Protein AF-F8JGV6-F1 (afdb_monomer)

Radius of gyration: 13.92 Å; Cα contacts (8 Å, |Δi|>4): 85; chains: 1; bounding box: 34×33×35 Å

Secondary structure (DSSP, 8-state):
--HHHHHHHHHTS-HHHHHHHHHHHHHHHHHHHHHHHTTS-HHHHHHHHHHHHHHHHHHHHHHHHHHTT---PPPHHHHHHHHHHHH-HHHHHHSHHHHHHHHHGGGTT--

Sequence (111 aa):
MNSLELKDWFLQQTDQSRVAYVLRLIHAMTVDFRGAESTQQSEAIIGVAKKANELTRHLTSYAAAVLESGPHLPDETFIEGLSALIEDPGTQSIVPYMAAEALRLPRSKLS

pLDDT: mean 78.31, std 9.74, range [35.38, 89.38]

Nearest PDB structures (foldseek):
  6wkt-assembly1_A  TM=5.490E-01  e=1.819E-01  Bacillus subtilis subsp. subtilis str. 168
  5fig-assembly1_D  TM=5.944E-01  e=1.512E+00  Bacillus subtilis
  3bji-assembly2_B  TM=4.324E-01  e=3.746E+00  Homo sapiens

Foldseek 3Di:
DALVVLLVLLVPDDLVLNLVLLVQLLVLQVVLLVVLVVPHDDVLSVVLVVLSVVLNVLSVVQNVCSVVVHPDRRDSCNSVSLRCCLPDPSNCVRRVRSNVSSVCSNVVPPD

Structure (mmCIF, N/CA/C/O backbone):
data_AF-F8JGV6-F1
#
_entry.id   AF-F8JGV6-F1
#
loop_
_atom_site.group_PDB
_atom_site.id
_atom_site.type_symbol
_atom_site.label_atom_id
_atom_site.label_alt_id
_atom_site.label_comp_id
_atom_site.label_asym_id
_atom_site.label_entity_id
_atom_site.label_seq_id
_atom_site.pdbx_PDB_ins_code
_atom_site.Cartn_x
_atom_site.Cartn_y
_atom_site.Cartn_z
_atom_site.occupancy
_atom_site.B_iso_or_equiv
_atom_site.auth_seq_id
_atom_site.auth_comp_id
_atom_site.auth_asym_id
_atom_site.auth_atom_id
_atom_site.pdbx_PDB_model_num
ATOM 1 N N . MET A 1 1 ? 8.395 -10.638 7.660 1.00 67.50 1 MET A N 1
ATOM 2 C CA . MET A 1 1 ? 9.175 -9.951 6.627 1.00 67.50 1 MET A CA 1
ATOM 3 C C . MET A 1 1 ? 9.346 -8.530 7.115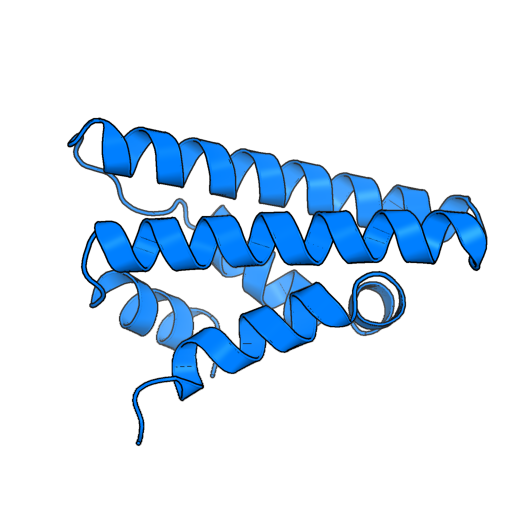 1.00 67.50 1 MET A C 1
ATOM 5 O O . MET A 1 1 ? 8.328 -7.925 7.425 1.00 67.50 1 MET A O 1
ATOM 9 N N . ASN A 1 2 ? 10.574 -8.068 7.318 1.00 73.19 2 ASN A N 1
ATOM 10 C CA . ASN A 1 2 ? 10.835 -6.692 7.753 1.00 73.19 2 ASN A CA 1
ATOM 11 C C . ASN A 1 2 ? 10.707 -5.708 6.568 1.00 73.19 2 ASN A C 1
ATOM 13 O O . ASN A 1 2 ? 10.531 -6.128 5.421 1.00 73.19 2 ASN A O 1
ATOM 17 N N . SER A 1 3 ? 10.776 -4.402 6.841 1.00 71.62 3 SER A N 1
ATOM 18 C CA . SER A 1 3 ? 10.623 -3.352 5.822 1.00 71.62 3 SER A CA 1
ATOM 19 C C . SER A 1 3 ? 11.632 -3.479 4.671 1.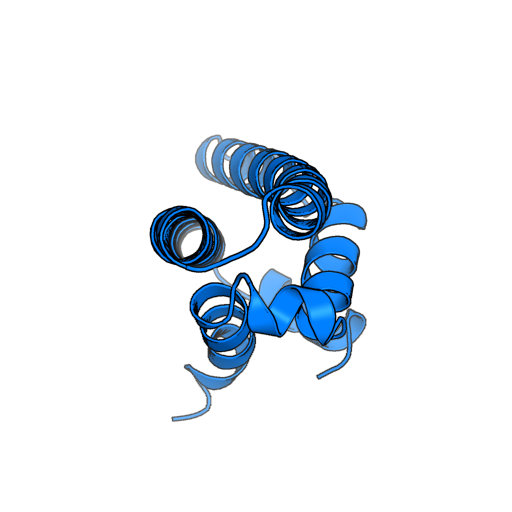00 71.62 3 SER A C 1
ATOM 21 O O . SER A 1 3 ? 11.276 -3.286 3.508 1.00 71.62 3 SER A O 1
ATOM 23 N N . LEU A 1 4 ? 12.874 -3.871 4.968 1.00 76.06 4 LEU A N 1
ATOM 24 C CA . LEU A 1 4 ? 13.931 -4.047 3.973 1.00 76.06 4 LEU A CA 1
ATOM 25 C C . LEU A 1 4 ? 13.651 -5.243 3.051 1.00 76.06 4 LEU A C 1
ATOM 27 O O . LEU A 1 4 ? 13.687 -5.106 1.832 1.00 76.06 4 LEU A O 1
ATOM 31 N N . GLU A 1 5 ? 13.275 -6.388 3.618 1.00 78.94 5 GLU A N 1
ATOM 32 C CA . GLU A 1 5 ? 12.900 -7.582 2.852 1.00 78.94 5 GLU A CA 1
ATOM 33 C C . GLU A 1 5 ? 11.674 -7.324 1.953 1.00 78.94 5 GLU A C 1
ATOM 35 O O . GLU A 1 5 ? 11.608 -7.821 0.827 1.00 78.94 5 GLU A O 1
ATOM 40 N N . LEU A 1 6 ? 10.715 -6.512 2.421 1.00 77.56 6 LEU A N 1
ATOM 41 C CA . LEU A 1 6 ? 9.555 -6.086 1.631 1.00 77.56 6 LEU A CA 1
ATOM 42 C C . LEU A 1 6 ? 9.964 -5.227 0.432 1.00 77.56 6 LEU A C 1
ATOM 44 O O . LEU A 1 6 ? 9.464 -5.440 -0.675 1.00 77.56 6 LEU A O 1
ATOM 48 N N . LYS A 1 7 ? 10.870 -4.267 0.656 1.00 79.00 7 LYS A N 1
ATOM 49 C CA . LYS A 1 7 ? 11.420 -3.388 -0.384 1.00 79.00 7 LYS A CA 1
ATOM 50 C C . LYS A 1 7 ? 12.112 -4.201 -1.467 1.00 79.00 7 LYS A C 1
ATOM 52 O O . LYS A 1 7 ? 11.786 -4.044 -2.644 1.00 79.00 7 LYS A O 1
ATOM 57 N N . ASP A 1 8 ? 13.005 -5.099 -1.067 1.00 83.12 8 ASP A N 1
ATOM 58 C CA . ASP A 1 8 ? 13.781 -5.921 -1.991 1.00 83.12 8 ASP A CA 1
ATOM 59 C C . ASP A 1 8 ? 12.877 -6.843 -2.811 1.00 83.12 8 ASP A C 1
ATOM 61 O O . ASP A 1 8 ? 12.984 -6.888 -4.038 1.00 83.12 8 ASP A O 1
ATOM 65 N N . TRP A 1 9 ? 11.919 -7.516 -2.163 1.00 85.69 9 TRP A N 1
ATOM 66 C CA . TRP A 1 9 ? 10.934 -8.341 -2.863 1.00 85.69 9 TRP A CA 1
ATOM 67 C C . TRP A 1 9 ? 10.122 -7.530 -3.879 1.00 85.69 9 TRP A C 1
ATOM 69 O O . TRP A 1 9 ? 9.928 -7.989 -5.007 1.00 85.69 9 TRP A O 1
ATOM 79 N N . PHE A 1 10 ? 9.650 -6.336 -3.501 1.00 84.50 10 PHE A N 1
ATOM 80 C CA . PHE A 1 10 ? 8.816 -5.490 -4.355 1.00 84.50 10 PHE A CA 1
ATOM 81 C C . PHE A 1 10 ? 9.582 -4.989 -5.583 1.00 84.50 10 PHE A C 1
ATOM 83 O O . PHE A 1 10 ? 9.040 -4.987 -6.688 1.00 84.50 10 PHE A O 1
ATOM 90 N N . LEU A 1 11 ? 10.852 -4.611 -5.414 1.00 84.69 11 LEU A N 1
ATOM 91 C CA . LEU A 1 11 ? 11.713 -4.138 -6.501 1.00 84.69 11 LEU A CA 1
ATOM 92 C C . LEU A 1 11 ? 12.111 -5.239 -7.493 1.00 84.69 11 LEU A C 1
ATOM 94 O O . LEU A 1 11 ? 12.389 -4.930 -8.647 1.00 84.69 11 LEU A O 1
ATOM 98 N N . GLN A 1 12 ? 12.087 -6.510 -7.085 1.00 87.50 12 GLN A N 1
ATOM 99 C CA . GLN A 1 12 ? 12.314 -7.654 -7.979 1.00 87.50 12 GLN A CA 1
ATOM 100 C C . GLN A 1 12 ? 11.115 -7.967 -8.895 1.00 87.50 12 GLN A C 1
ATOM 102 O O . GLN A 1 12 ? 11.213 -8.818 -9.780 1.00 87.50 12 GLN A O 1
ATOM 107 N N . GLN A 1 13 ? 9.963 -7.322 -8.687 1.00 86.88 13 GLN A N 1
ATOM 108 C CA . GLN A 1 13 ? 8.755 -7.567 -9.474 1.00 86.88 13 GLN A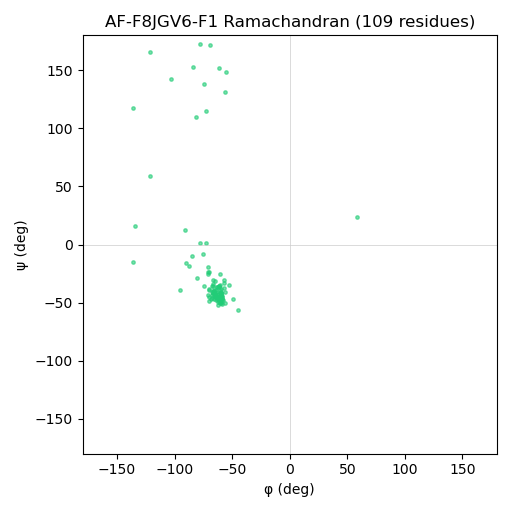 CA 1
ATOM 109 C C . GLN A 1 13 ? 8.757 -6.756 -10.775 1.00 86.88 13 GLN A C 1
ATOM 111 O O . GLN A 1 13 ? 9.305 -5.659 -10.844 1.00 86.88 13 GLN A O 1
ATOM 116 N N . THR A 1 14 ? 8.065 -7.266 -11.799 1.00 88.94 14 THR A N 1
ATOM 117 C CA . THR A 1 14 ? 7.827 -6.501 -13.036 1.00 88.94 14 THR A CA 1
ATOM 118 C C . THR A 1 14 ? 7.021 -5.235 -12.752 1.00 88.94 14 THR A C 1
ATOM 120 O O . THR A 1 14 ? 6.185 -5.229 -11.850 1.00 88.94 14 THR A O 1
ATOM 123 N N . ASP A 1 15 ? 7.192 -4.196 -13.564 1.00 87.56 15 ASP A N 1
ATOM 124 C CA . ASP A 1 15 ? 6.439 -2.934 -13.491 1.00 87.56 15 ASP A CA 1
ATOM 125 C C . ASP A 1 15 ? 4.929 -3.158 -13.417 1.00 87.56 15 ASP A C 1
ATOM 127 O O . ASP A 1 15 ? 4.257 -2.643 -12.525 1.00 87.56 15 ASP A O 1
ATOM 131 N N . GLN A 1 16 ? 4.407 -4.026 -14.286 1.00 88.75 16 GLN A N 1
ATOM 132 C CA . GLN A 1 16 ? 2.995 -4.398 -14.287 1.00 88.75 16 GLN A CA 1
ATOM 133 C C . GLN A 1 16 ? 2.565 -5.031 -12.957 1.00 88.75 16 GLN A C 1
ATOM 135 O O . GLN A 1 16 ? 1.500 -4.707 -12.432 1.00 88.75 16 GLN A O 1
ATOM 140 N N . SER A 1 17 ? 3.381 -5.929 -12.395 1.00 88.69 17 SER A N 1
ATOM 141 C CA . SER A 1 17 ? 3.103 -6.524 -11.085 1.00 88.69 17 SER A CA 1
ATOM 142 C C . SER A 1 17 ? 3.155 -5.478 -9.971 1.00 88.69 17 SER A C 1
ATOM 144 O O . SER A 1 17 ? 2.247 -5.448 -9.145 1.00 88.69 17 SER A O 1
ATOM 146 N N . ARG A 1 18 ? 4.158 -4.589 -9.973 1.00 87.12 18 ARG A N 1
ATOM 147 C CA . ARG A 1 18 ? 4.302 -3.500 -8.991 1.00 87.12 18 ARG A CA 1
ATOM 148 C C . ARG A 1 18 ? 3.070 -2.593 -8.995 1.00 87.12 18 ARG A C 1
ATOM 150 O O . ARG A 1 18 ? 2.480 -2.370 -7.939 1.00 87.12 18 ARG A O 1
ATOM 157 N N . VAL A 1 19 ? 2.610 -2.168 -10.173 1.00 89.31 19 VAL A N 1
ATOM 158 C CA . VAL A 1 19 ? 1.371 -1.383 -10.332 1.00 89.31 19 VAL A CA 1
ATOM 159 C C . VAL A 1 19 ? 0.148 -2.163 -9.851 1.00 89.31 19 VAL A C 1
ATOM 161 O O . VAL A 1 19 ? -0.666 -1.626 -9.102 1.00 89.31 19 VAL A O 1
ATOM 164 N N . ALA A 1 20 ? 0.013 -3.438 -10.224 1.00 89.19 20 ALA A N 1
ATOM 165 C CA . ALA A 1 20 ? -1.120 -4.254 -9.794 1.00 89.19 20 ALA A CA 1
ATOM 166 C C . ALA A 1 20 ? -1.192 -4.390 -8.263 1.00 89.19 20 ALA A C 1
ATOM 168 O O . ALA A 1 20 ? -2.278 -4.285 -7.693 1.00 89.19 20 ALA A O 1
ATOM 169 N N . TYR A 1 21 ? -0.057 -4.583 -7.587 1.00 88.06 21 TYR A N 1
ATOM 170 C CA . TYR A 1 21 ? -0.002 -4.648 -6.125 1.00 88.06 21 TYR A CA 1
ATOM 171 C C . TYR A 1 21 ? -0.416 -3.330 -5.477 1.00 88.06 21 TYR A C 1
ATOM 173 O O . TYR A 1 21 ? -1.230 -3.321 -4.556 1.00 88.06 21 TYR A O 1
ATOM 181 N N . VAL A 1 22 ? 0.083 -2.217 -6.006 1.00 88.69 22 VAL A N 1
ATOM 182 C CA . VAL A 1 22 ? -0.274 -0.874 -5.545 1.00 88.69 22 VAL A CA 1
ATOM 183 C C . VAL A 1 22 ? -1.779 -0.627 -5.666 1.00 88.69 22 VAL A C 1
ATOM 185 O O . VAL A 1 22 ? -2.413 -0.202 -4.702 1.00 88.69 22 VAL A O 1
ATOM 188 N N . LEU A 1 23 ? -2.378 -0.965 -6.810 1.00 89.38 23 LEU A N 1
ATOM 189 C CA . LEU A 1 23 ? -3.818 -0.813 -7.026 1.00 89.38 23 LEU A CA 1
ATOM 190 C C . LEU A 1 23 ? -4.651 -1.692 -6.081 1.00 89.38 23 LEU A C 1
ATOM 192 O O . LEU A 1 23 ? -5.697 -1.250 -5.605 1.00 89.38 23 LEU A O 1
ATOM 196 N N . ARG A 1 24 ? -4.189 -2.909 -5.759 1.00 89.19 24 ARG A N 1
ATOM 197 C CA . ARG A 1 24 ? -4.858 -3.777 -4.773 1.00 89.19 24 ARG A CA 1
ATOM 198 C C . ARG A 1 24 ? -4.834 -3.182 -3.369 1.00 89.19 24 ARG A C 1
ATOM 200 O O . ARG A 1 24 ? -5.865 -3.206 -2.701 1.00 89.19 24 ARG A O 1
ATOM 207 N N . LEU A 1 25 ? -3.707 -2.606 -2.946 1.00 87.69 25 LEU A N 1
ATOM 208 C CA . LEU A 1 25 ? -3.596 -1.941 -1.644 1.00 87.69 25 LEU A CA 1
ATOM 209 C C . LEU A 1 25 ? -4.541 -0.737 -1.538 1.00 87.69 25 LEU A C 1
ATOM 211 O O . LEU A 1 25 ? -5.272 -0.620 -0.555 1.00 87.69 25 LEU A O 1
ATOM 215 N N . ILE A 1 26 ? -4.581 0.116 -2.569 1.00 88.75 26 ILE A N 1
ATOM 216 C CA . ILE A 1 26 ? -5.506 1.263 -2.632 1.00 88.75 26 ILE A CA 1
ATOM 217 C C . ILE A 1 26 ? -6.964 0.780 -2.571 1.00 88.75 26 ILE A C 1
ATOM 219 O O . ILE A 1 26 ? -7.788 1.331 -1.833 1.00 88.75 26 ILE A O 1
ATOM 223 N N . HIS A 1 27 ? -7.295 -0.272 -3.326 1.00 88.38 27 HIS A N 1
ATOM 224 C CA . HIS A 1 27 ? -8.641 -0.835 -3.338 1.00 88.38 27 HIS A CA 1
ATOM 225 C C . HIS A 1 27 ? -9.057 -1.370 -1.962 1.00 88.38 27 HIS A C 1
ATOM 227 O O . HIS A 1 27 ? -10.132 -1.016 -1.477 1.00 88.38 27 HIS A O 1
ATOM 233 N N . ALA A 1 28 ? -8.205 -2.176 -1.322 1.00 87.19 28 ALA A N 1
ATOM 234 C CA . ALA A 1 28 ? -8.477 -2.754 -0.009 1.00 87.19 28 ALA A CA 1
ATOM 235 C C . ALA A 1 28 ? -8.706 -1.663 1.048 1.00 87.19 28 ALA A C 1
ATOM 237 O O . ALA A 1 28 ? -9.704 -1.692 1.763 1.00 87.19 28 ALA A O 1
ATOM 238 N N . MET A 1 29 ? -7.866 -0.627 1.045 1.00 87.44 29 MET A N 1
ATOM 239 C CA . MET A 1 29 ? -8.013 0.530 1.928 1.00 87.44 29 MET A CA 1
ATOM 240 C C . MET A 1 29 ? -9.352 1.258 1.728 1.00 87.44 29 MET A C 1
ATOM 242 O O . MET A 1 29 ? -10.021 1.631 2.689 1.00 87.44 29 MET A O 1
ATOM 246 N N . THR A 1 30 ? -9.791 1.415 0.476 1.00 85.06 30 THR A N 1
ATOM 247 C CA . THR A 1 30 ? -11.086 2.037 0.152 1.00 85.06 30 THR A CA 1
ATOM 248 C C . THR A 1 30 ? -12.270 1.191 0.636 1.00 85.06 30 THR A C 1
ATOM 250 O O . THR A 1 30 ? -13.326 1.726 0.976 1.00 85.06 30 THR A O 1
ATOM 253 N N . VAL A 1 31 ? -12.151 -0.140 0.623 1.00 83.12 31 VAL A N 1
ATOM 254 C CA . VAL A 1 31 ? -13.171 -1.047 1.181 1.00 83.12 31 VAL A CA 1
ATOM 255 C C . VAL A 1 31 ? -13.245 -0.894 2.697 1.00 83.12 31 VAL A C 1
ATOM 257 O O . VAL A 1 31 ? -14.342 -0.734 3.231 1.00 83.12 31 VAL A O 1
ATOM 260 N N . ASP A 1 32 ? -12.097 -0.873 3.366 1.00 86.31 32 ASP A N 1
ATOM 261 C CA . ASP A 1 32 ? -12.029 -0.760 4.818 1.00 86.31 32 ASP A CA 1
ATOM 262 C C . ASP A 1 32 ? -12.653 0.534 5.348 1.00 86.31 32 ASP A C 1
ATOM 264 O O . ASP A 1 32 ? -13.516 0.470 6.218 1.00 86.31 32 ASP A O 1
ATOM 268 N N . PHE A 1 33 ? -12.295 1.705 4.805 1.00 83.31 33 PHE A N 1
ATOM 269 C CA . PHE A 1 33 ? -12.848 2.973 5.306 1.00 83.31 33 PHE A CA 1
ATOM 270 C C . PHE A 1 33 ? -14.363 3.072 5.156 1.00 83.31 33 PHE A C 1
ATOM 272 O O . PHE A 1 33 ? -15.022 3.590 6.053 1.00 83.31 33 PHE A O 1
ATOM 279 N N . ARG A 1 34 ? -14.927 2.524 4.072 1.00 80.31 34 ARG A N 1
ATOM 280 C CA . ARG A 1 34 ? -16.387 2.432 3.909 1.00 80.31 34 ARG A CA 1
ATOM 281 C C . ARG A 1 34 ? -17.021 1.552 4.990 1.00 80.31 34 ARG A C 1
ATOM 283 O O . ARG A 1 34 ? -18.109 1.854 5.467 1.00 80.31 34 ARG A O 1
ATOM 290 N N . GLY A 1 35 ? -16.344 0.477 5.398 1.00 79.44 35 GLY A N 1
ATOM 291 C CA . GLY A 1 35 ? -16.777 -0.362 6.518 1.00 79.44 35 GLY A CA 1
ATOM 292 C C . GLY A 1 35 ? -16.633 0.335 7.877 1.00 79.44 35 GLY A C 1
ATOM 293 O O . GLY A 1 35 ? -17.563 0.316 8.686 1.00 79.44 35 GLY A O 1
ATOM 294 N N . ALA A 1 36 ? -15.498 0.991 8.119 1.00 79.31 36 ALA A N 1
ATOM 295 C CA . ALA A 1 36 ? -15.192 1.679 9.372 1.00 79.31 36 ALA A CA 1
ATOM 296 C C . ALA A 1 36 ? -16.114 2.881 9.627 1.00 79.31 36 ALA A C 1
ATOM 298 O O . ALA A 1 36 ? -16.572 3.056 10.756 1.00 79.31 36 ALA A O 1
ATOM 299 N N . GLU A 1 37 ? -16.457 3.650 8.586 1.00 75.00 37 GLU A N 1
ATOM 300 C CA . GLU A 1 37 ? -17.435 4.751 8.653 1.00 75.00 37 GLU A CA 1
ATOM 301 C C . GLU A 1 37 ? -18.769 4.291 9.261 1.00 75.00 37 GLU A C 1
ATOM 303 O O . GLU A 1 37 ? -19.401 5.027 10.015 1.00 75.00 37 GLU A O 1
ATOM 308 N N . SER A 1 38 ? -19.177 3.048 8.989 1.00 74.50 38 SER A N 1
ATOM 309 C CA . SER A 1 38 ? -20.448 2.501 9.470 1.00 74.50 38 SER A CA 1
ATOM 310 C C . SER A 1 38 ? -20.405 1.916 10.889 1.00 74.50 38 SER A C 1
ATOM 312 O O . SER A 1 38 ? -21.458 1.589 11.434 1.00 74.50 38 SER A O 1
ATOM 314 N N . THR A 1 39 ? -19.219 1.753 11.495 1.00 73.50 39 THR A N 1
ATOM 315 C CA . THR A 1 39 ? -19.049 0.909 12.698 1.00 73.50 39 THR A CA 1
ATOM 316 C C . THR A 1 39 ? -18.189 1.490 13.823 1.00 73.50 39 THR A C 1
ATOM 318 O O . THR A 1 39 ? -18.263 0.976 14.940 1.00 73.50 39 THR A O 1
ATOM 321 N N . GLN A 1 40 ? -17.391 2.538 13.590 1.00 75.06 40 GLN A N 1
ATOM 322 C CA . GLN A 1 40 ? -16.424 3.046 14.576 1.00 75.06 40 GLN A CA 1
ATOM 323 C C . GLN A 1 40 ? -16.624 4.523 14.972 1.00 75.06 40 GLN A C 1
ATOM 325 O O . GLN A 1 40 ? -17.354 5.278 14.334 1.00 75.06 40 GLN A O 1
ATOM 330 N N . GLN A 1 41 ? -15.967 4.945 16.063 1.00 71.69 41 GLN A N 1
ATOM 331 C CA . GLN A 1 41 ? -15.979 6.335 16.539 1.00 71.69 41 GLN A CA 1
ATOM 332 C C . GLN A 1 41 ? -15.112 7.247 15.656 1.00 71.69 41 GLN A C 1
ATOM 334 O O . GLN A 1 41 ? -13.982 6.907 15.306 1.00 71.69 41 GLN A O 1
ATOM 339 N N . SER A 1 42 ? -15.625 8.445 15.363 1.00 74.56 42 SER A N 1
ATOM 340 C CA . SER A 1 42 ? -15.067 9.376 14.368 1.00 74.56 42 SER A CA 1
ATOM 341 C C . SER A 1 42 ? -13.594 9.755 14.598 1.00 74.56 42 SER A C 1
ATOM 343 O O . SER A 1 42 ? -12.809 9.769 13.653 1.00 74.56 42 SER A O 1
ATOM 345 N N . GLU A 1 43 ? -13.163 10.002 15.839 1.00 77.50 43 GLU A N 1
ATOM 346 C CA . GLU A 1 43 ? -11.798 10.490 16.114 1.00 77.50 43 GLU A CA 1
ATOM 347 C C . GLU A 1 43 ? -10.697 9.469 15.783 1.00 77.50 43 GLU A C 1
ATOM 349 O O . GLU A 1 43 ? -9.669 9.835 15.205 1.00 77.50 43 GLU A O 1
ATOM 354 N N . ALA A 1 44 ? -10.922 8.184 16.077 1.00 74.88 44 ALA A N 1
ATOM 355 C CA . ALA A 1 44 ? -9.981 7.114 15.741 1.00 74.88 44 ALA A CA 1
ATOM 356 C C . ALA A 1 44 ? -9.881 6.917 14.218 1.00 74.88 44 ALA A C 1
ATOM 358 O O . ALA A 1 44 ? -8.781 6.791 13.672 1.00 74.88 44 ALA A O 1
ATOM 359 N N . ILE A 1 45 ? -11.024 6.987 13.524 1.00 80.44 45 ILE A N 1
ATOM 360 C CA . ILE A 1 45 ? -11.089 6.904 12.061 1.00 80.44 45 ILE A CA 1
ATOM 361 C C . ILE A 1 45 ? -10.330 8.071 11.425 1.00 80.44 45 ILE A C 1
ATOM 363 O O . ILE A 1 45 ? -9.572 7.849 10.487 1.00 80.44 45 ILE A O 1
ATOM 367 N N . ILE A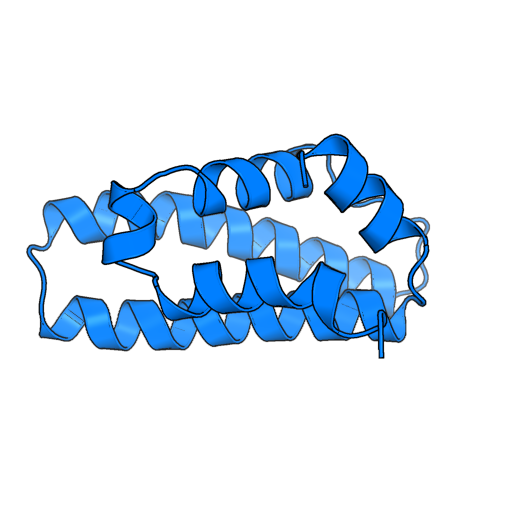 1 46 ? -10.472 9.302 11.935 1.00 81.12 46 ILE A N 1
ATOM 368 C CA . ILE A 1 46 ? -9.805 10.490 11.372 1.00 81.12 46 ILE A CA 1
ATOM 369 C C . ILE A 1 46 ? -8.278 10.344 11.401 1.00 81.12 46 ILE A C 1
ATOM 371 O O . ILE A 1 46 ? -7.608 10.674 10.419 1.00 81.12 46 ILE A O 1
ATOM 375 N N . GLY A 1 47 ? -7.716 9.858 12.512 1.00 80.94 47 GLY A N 1
ATOM 376 C CA . GLY A 1 47 ? -6.271 9.655 12.640 1.00 80.94 47 GLY A CA 1
ATOM 377 C C . GLY A 1 47 ? -5.732 8.650 11.620 1.00 80.94 47 GLY A C 1
ATOM 378 O O . GLY A 1 47 ? -4.742 8.922 10.937 1.00 80.94 47 GLY A O 1
ATOM 379 N N . VAL A 1 48 ? -6.423 7.519 11.467 1.00 81.94 48 VAL A N 1
ATOM 380 C CA . VAL A 1 48 ? -6.055 6.477 10.498 1.00 81.94 48 VAL A CA 1
ATOM 381 C C . VAL A 1 48 ? -6.304 6.934 9.057 1.00 81.94 48 VAL A C 1
ATOM 383 O O . VAL A 1 48 ? -5.460 6.703 8.194 1.00 81.94 48 VAL A O 1
ATOM 386 N N . ALA A 1 49 ? -7.386 7.673 8.798 1.00 82.56 49 ALA A N 1
ATOM 387 C CA . ALA A 1 49 ? -7.714 8.233 7.487 1.00 82.56 49 ALA A CA 1
ATOM 388 C C . ALA A 1 49 ? -6.640 9.195 6.971 1.00 82.56 49 ALA A C 1
ATOM 390 O O . ALA A 1 49 ? -6.309 9.157 5.789 1.00 82.56 49 ALA A O 1
ATOM 391 N N . LYS A 1 50 ? -6.042 10.022 7.841 1.00 82.62 50 LYS A N 1
ATOM 392 C CA . LYS A 1 50 ? -4.927 10.902 7.450 1.00 82.62 50 LYS A CA 1
ATOM 393 C C . LYS A 1 50 ? -3.711 10.105 6.971 1.00 82.62 50 LYS A C 1
ATOM 395 O O . LYS A 1 50 ? -3.253 10.333 5.854 1.00 82.62 50 LYS A O 1
ATOM 400 N N . LYS A 1 51 ? -3.252 9.130 7.768 1.00 79.50 51 LYS A N 1
ATOM 401 C CA . LYS A 1 51 ? -2.120 8.249 7.415 1.00 79.50 51 LYS A CA 1
ATOM 402 C C . LYS A 1 51 ? -2.389 7.477 6.118 1.00 79.50 51 LYS A C 1
ATOM 404 O O . LYS A 1 51 ? -1.540 7.386 5.237 1.00 79.50 51 LYS A O 1
ATOM 409 N N . ALA A 1 52 ? -3.599 6.945 5.986 1.00 81.69 52 ALA A N 1
ATOM 410 C CA . ALA A 1 52 ? -4.047 6.223 4.806 1.00 81.69 52 ALA A CA 1
ATOM 411 C C . ALA A 1 52 ? -4.100 7.095 3.545 1.00 81.69 52 ALA A C 1
ATOM 413 O O . ALA A 1 52 ? -3.729 6.641 2.463 1.00 81.69 52 ALA A O 1
ATOM 414 N N . ASN A 1 53 ? -4.540 8.346 3.672 1.00 82.62 53 ASN A N 1
ATOM 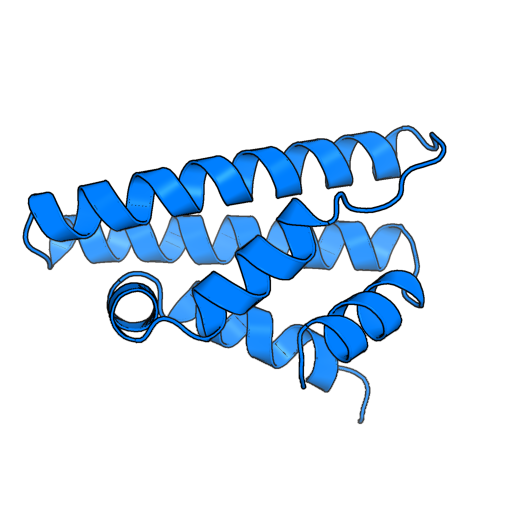415 C CA . ASN A 1 53 ? -4.581 9.284 2.558 1.00 82.62 53 ASN A CA 1
ATOM 416 C C . ASN A 1 53 ? -3.164 9.632 2.075 1.00 82.62 53 ASN A C 1
ATOM 418 O O . ASN A 1 53 ? -2.900 9.631 0.874 1.00 82.62 53 ASN A O 1
ATOM 422 N N . GLU A 1 54 ? -2.227 9.849 3.003 1.00 82.62 54 GLU A N 1
ATOM 423 C CA . GLU A 1 54 ? -0.811 10.032 2.668 1.00 82.62 54 GLU A CA 1
ATOM 424 C C . GLU A 1 54 ? -0.252 8.807 1.940 1.00 82.62 54 GLU A C 1
ATOM 426 O O . GLU A 1 54 ? 0.305 8.949 0.849 1.00 82.62 54 GLU A O 1
ATOM 431 N N . LEU A 1 55 ? -0.477 7.600 2.470 1.00 82.81 55 LEU A N 1
ATOM 432 C CA . LEU A 1 55 ? -0.044 6.369 1.812 1.00 82.81 55 LEU A CA 1
ATOM 433 C C . LEU A 1 55 ? -0.677 6.211 0.422 1.00 82.81 55 LEU A C 1
ATOM 435 O O . LEU A 1 55 ? 0.027 5.903 -0.535 1.00 82.81 55 LEU A O 1
ATOM 439 N N . THR A 1 56 ? -1.977 6.478 0.273 1.00 85.19 56 THR A N 1
ATOM 440 C CA . THR A 1 56 ? -2.682 6.427 -1.020 1.00 85.19 56 THR A CA 1
ATOM 441 C C . THR A 1 56 ? -2.076 7.392 -2.030 1.00 85.19 56 THR A C 1
ATOM 443 O O . THR A 1 56 ? -1.889 7.030 -3.193 1.00 85.19 56 THR A O 1
ATOM 446 N N . ARG A 1 57 ? -1.719 8.605 -1.598 1.00 83.69 57 ARG A N 1
ATOM 447 C CA . ARG A 1 57 ? -1.027 9.584 -2.440 1.00 83.69 57 ARG A CA 1
ATOM 448 C C . ARG A 1 57 ? 0.313 9.033 -2.931 1.00 83.69 57 ARG A C 1
ATOM 450 O O . ARG A 1 57 ? 0.551 9.047 -4.135 1.00 83.69 57 ARG A O 1
ATOM 457 N N . HIS A 1 58 ? 1.147 8.498 -2.036 1.00 83.88 58 HIS A N 1
ATOM 458 C CA . HIS A 1 58 ? 2.441 7.904 -2.403 1.00 83.88 58 HIS A CA 1
ATOM 459 C C . HIS A 1 58 ? 2.284 6.707 -3.355 1.00 83.88 58 HIS A C 1
ATOM 461 O O . HIS A 1 58 ? 2.968 6.636 -4.376 1.00 83.88 58 HIS A O 1
ATOM 467 N N . LEU A 1 59 ? 1.340 5.810 -3.059 1.00 84.81 59 LEU A N 1
ATOM 468 C CA . LEU A 1 59 ? 0.981 4.658 -3.888 1.00 84.81 59 LEU A CA 1
ATOM 469 C C . LEU A 1 59 ? 0.583 5.092 -5.307 1.00 84.81 59 LEU A C 1
ATOM 471 O O . LEU A 1 59 ? 1.121 4.593 -6.294 1.00 84.81 59 LEU A O 1
ATOM 475 N N . THR A 1 60 ? -0.315 6.068 -5.414 1.00 86.19 60 THR A N 1
ATOM 476 C CA . THR A 1 60 ? -0.830 6.544 -6.704 1.00 86.19 60 THR A CA 1
ATOM 477 C C . THR A 1 60 ? 0.254 7.250 -7.517 1.00 86.19 60 THR A C 1
ATOM 479 O O . THR A 1 60 ? 0.389 6.978 -8.709 1.00 86.19 60 THR A O 1
ATOM 482 N N . SER A 1 61 ? 1.070 8.105 -6.886 1.00 83.94 61 SER A N 1
ATOM 483 C CA . SER A 1 61 ? 2.198 8.769 -7.552 1.00 83.94 61 SER A CA 1
ATOM 484 C C . SER A 1 61 ? 3.219 7.767 -8.087 1.00 83.94 61 SER A C 1
ATOM 486 O O . SER A 1 61 ? 3.673 7.907 -9.220 1.00 83.94 61 SER A O 1
ATOM 488 N N . TYR A 1 62 ? 3.545 6.732 -7.309 1.00 84.69 62 TYR A N 1
ATOM 489 C CA . TYR A 1 62 ? 4.445 5.679 -7.764 1.00 84.69 62 TYR A CA 1
ATOM 490 C C . TYR A 1 62 ? 3.856 4.898 -8.948 1.00 84.69 62 TYR A C 1
ATOM 492 O O . TYR A 1 62 ? 4.534 4.731 -9.958 1.00 84.69 62 TYR A O 1
ATOM 500 N N . ALA A 1 63 ? 2.590 4.468 -8.876 1.00 87.25 63 ALA A N 1
ATOM 501 C CA . ALA A 1 63 ? 1.951 3.750 -9.981 1.00 87.25 63 ALA A CA 1
ATOM 502 C C . ALA A 1 63 ? 1.902 4.581 -11.273 1.00 87.25 63 ALA A C 1
ATOM 504 O O . ALA A 1 63 ? 2.176 4.043 -12.343 1.00 87.25 63 ALA A O 1
ATOM 505 N N . ALA A 1 64 ? 1.596 5.878 -11.178 1.00 84.44 64 ALA A N 1
ATOM 506 C CA . ALA A 1 64 ? 1.611 6.782 -12.326 1.00 84.44 64 ALA A CA 1
ATOM 507 C C . ALA A 1 64 ? 3.009 6.863 -12.958 1.00 84.44 64 ALA A C 1
ATOM 509 O O . ALA A 1 64 ? 3.150 6.650 -14.159 1.00 84.44 64 ALA A O 1
ATOM 510 N N . ALA A 1 65 ? 4.048 7.059 -12.141 1.00 83.12 65 ALA A N 1
ATOM 511 C CA . ALA A 1 65 ? 5.426 7.122 -12.621 1.00 83.12 65 ALA A CA 1
ATOM 512 C C . ALA A 1 65 ? 5.885 5.814 -13.295 1.00 83.12 65 ALA A C 1
ATOM 514 O O . ALA A 1 65 ? 6.602 5.861 -14.298 1.00 83.12 65 ALA A O 1
ATOM 515 N N . VAL A 1 66 ? 5.443 4.659 -12.773 1.00 85.06 66 VAL A N 1
ATOM 516 C CA . VAL A 1 66 ? 5.697 3.348 -13.390 1.00 85.06 66 VAL A CA 1
ATOM 517 C C . VAL A 1 66 ? 5.061 3.252 -14.772 1.00 85.06 66 VAL A C 1
ATOM 519 O O . VAL A 1 66 ? 5.717 2.862 -15.736 1.00 85.06 66 VAL A O 1
ATOM 522 N N . LEU A 1 67 ? 3.791 3.640 -14.885 1.00 85.12 67 LEU A N 1
ATOM 523 C CA . LEU A 1 67 ? 3.050 3.589 -16.145 1.00 85.12 67 LEU A CA 1
ATOM 524 C C . LEU A 1 67 ? 3.599 4.562 -17.199 1.00 85.12 67 LEU A C 1
ATOM 526 O O . LEU A 1 67 ? 3.548 4.265 -18.390 1.00 85.12 67 LEU A O 1
ATOM 530 N N . GLU A 1 68 ? 4.170 5.688 -16.776 1.00 85.06 68 GLU A N 1
ATOM 531 C CA . GLU A 1 68 ? 4.810 6.675 -17.655 1.00 85.06 68 GLU A CA 1
ATOM 532 C C . GLU A 1 68 ? 6.223 6.269 -18.118 1.00 85.06 68 GLU A C 1
ATOM 534 O O . GLU A 1 68 ? 6.856 7.004 -18.873 1.00 85.06 68 GLU A O 1
ATOM 539 N N . SER A 1 69 ? 6.726 5.091 -17.718 1.00 72.62 69 SER A N 1
ATOM 540 C CA . SER A 1 69 ? 8.068 4.591 -18.074 1.00 72.62 69 SER A CA 1
ATOM 541 C C . SER A 1 69 ? 9.226 5.510 -17.647 1.00 72.62 69 SER A C 1
ATOM 543 O O . SER A 1 69 ? 10.314 5.455 -18.224 1.00 72.62 69 SER A O 1
ATOM 545 N N . GLY A 1 70 ? 9.024 6.365 -16.636 1.00 64.12 70 GLY A N 1
ATOM 546 C CA . GLY A 1 70 ? 10.107 7.175 -16.066 1.00 64.12 70 GLY A CA 1
ATOM 547 C C . GLY A 1 70 ? 11.126 6.311 -15.303 1.00 64.12 70 GLY A C 1
ATOM 548 O O . GLY A 1 70 ? 10.880 5.136 -15.072 1.00 64.12 70 GLY A O 1
ATOM 549 N N . PRO A 1 71 ? 12.272 6.830 -14.847 1.00 58.66 71 PRO A N 1
ATOM 550 C CA . PRO A 1 71 ? 13.022 6.193 -13.769 1.00 58.66 71 PRO A CA 1
ATOM 551 C C . PRO A 1 71 ? 12.268 6.404 -12.449 1.00 58.66 71 PRO A C 1
ATOM 553 O O . PRO A 1 71 ? 12.113 7.534 -11.991 1.00 58.66 71 PRO A O 1
ATOM 556 N N . HIS A 1 72 ? 11.776 5.328 -11.839 1.00 67.44 72 HIS A N 1
ATOM 557 C CA . HIS A 1 72 ? 10.985 5.409 -10.611 1.00 67.44 72 HIS A CA 1
ATOM 558 C C . HIS A 1 72 ? 11.419 4.335 -9.613 1.00 67.44 72 HIS A C 1
ATOM 560 O O . HIS A 1 72 ? 11.299 3.128 -9.836 1.00 67.44 72 HIS A O 1
ATOM 566 N N . LEU A 1 73 ? 11.908 4.800 -8.469 1.00 65.25 73 LEU A N 1
ATOM 567 C CA . LEU A 1 73 ? 11.994 3.992 -7.267 1.00 65.25 73 LEU A CA 1
ATOM 568 C C . LEU A 1 73 ? 10.852 4.422 -6.344 1.00 65.25 73 LEU A C 1
ATOM 570 O O . LEU A 1 73 ? 10.521 5.609 -6.303 1.00 65.25 73 LEU A O 1
ATOM 574 N N . PRO A 1 74 ? 10.224 3.478 -5.631 1.00 64.88 74 PRO A N 1
ATOM 575 C CA . PRO A 1 74 ? 9.358 3.850 -4.534 1.00 64.88 74 PRO A CA 1
ATOM 576 C C . PRO A 1 74 ? 10.163 4.695 -3.543 1.00 64.88 74 PRO A C 1
ATOM 578 O O . PRO A 1 74 ? 11.269 4.305 -3.164 1.00 64.88 74 PRO A O 1
ATOM 581 N N . ASP A 1 75 ? 9.606 5.836 -3.142 1.00 68.38 75 ASP A N 1
ATOM 582 C CA . ASP A 1 75 ? 10.153 6.644 -2.051 1.00 68.38 75 ASP A CA 1
ATOM 583 C C . ASP A 1 75 ? 10.274 5.777 -0.784 1.00 68.38 75 ASP A C 1
ATOM 585 O O . ASP A 1 75 ? 9.472 4.862 -0.572 1.00 68.38 75 ASP A O 1
ATOM 589 N N . GLU A 1 76 ? 11.258 6.041 0.072 1.00 67.81 76 GLU A N 1
ATOM 590 C CA . GLU A 1 76 ? 11.424 5.311 1.335 1.00 67.81 76 GLU A CA 1
ATOM 591 C C . GLU A 1 76 ? 10.163 5.422 2.201 1.00 67.81 76 GLU A C 1
ATOM 593 O O . GLU A 1 76 ? 9.751 4.440 2.824 1.00 67.81 76 GLU A O 1
ATOM 598 N N . THR A 1 77 ? 9.437 6.540 2.080 1.00 67.19 77 THR A N 1
ATOM 599 C CA . THR A 1 77 ? 8.140 6.759 2.737 1.00 67.19 77 THR A CA 1
ATOM 600 C C . THR A 1 77 ? 7.062 5.749 2.328 1.00 67.19 77 THR A C 1
ATOM 602 O O . THR A 1 77 ? 6.144 5.497 3.105 1.00 67.19 77 THR A O 1
ATOM 605 N N . PHE A 1 78 ? 7.142 5.139 1.137 1.00 72.12 78 PHE A N 1
ATOM 606 C CA . PHE A 1 78 ? 6.190 4.102 0.714 1.00 72.12 78 PHE A CA 1
ATOM 607 C C . PHE A 1 78 ? 6.379 2.803 1.506 1.00 72.12 78 PHE A C 1
ATOM 609 O O . PHE A 1 78 ? 5.402 2.252 2.015 1.00 72.12 78 PHE A O 1
ATOM 616 N N . ILE A 1 79 ? 7.618 2.314 1.624 1.00 72.50 79 ILE A N 1
ATOM 617 C CA . ILE A 1 79 ? 7.909 1.059 2.332 1.00 72.50 79 ILE A CA 1
ATOM 618 C C . ILE A 1 79 ? 7.734 1.244 3.834 1.00 72.50 79 ILE A C 1
ATOM 620 O O . ILE A 1 79 ? 7.148 0.384 4.495 1.00 72.50 79 ILE A O 1
ATOM 624 N N . GLU A 1 80 ? 8.222 2.361 4.369 1.00 75.44 80 GLU A N 1
ATOM 625 C CA . GLU A 1 80 ? 8.077 2.691 5.785 1.00 75.44 80 GLU A CA 1
ATOM 626 C C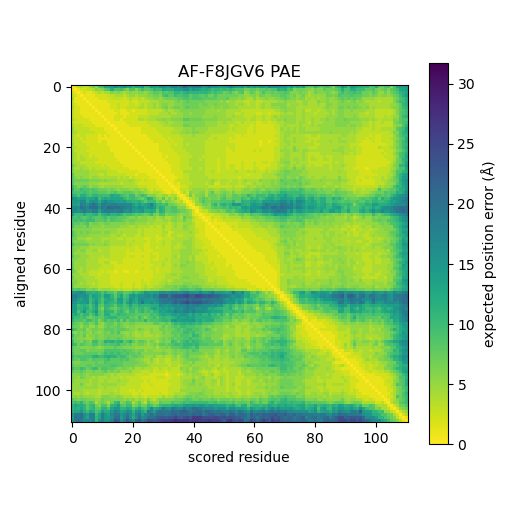 . GLU A 1 80 ? 6.610 2.888 6.148 1.00 75.44 80 GLU A C 1
ATOM 628 O O . GLU A 1 80 ? 6.140 2.300 7.118 1.00 75.44 80 GLU A O 1
ATOM 633 N N . GLY A 1 81 ? 5.862 3.626 5.322 1.00 75.12 81 GLY A N 1
ATOM 634 C CA . GLY A 1 81 ? 4.431 3.829 5.499 1.00 75.12 81 GLY A CA 1
ATOM 635 C C . GLY A 1 81 ? 3.662 2.512 5.487 1.00 75.12 81 GLY A C 1
ATOM 636 O O . GLY A 1 81 ? 2.868 2.271 6.387 1.00 75.12 81 GLY A O 1
ATOM 637 N N . LEU A 1 82 ? 3.931 1.624 4.525 1.00 74.56 82 LEU A N 1
ATOM 638 C CA . LEU A 1 82 ? 3.283 0.313 4.456 1.00 74.56 82 LEU A CA 1
ATOM 639 C C . LEU A 1 82 ? 3.644 -0.575 5.658 1.00 74.56 82 LEU A C 1
ATOM 641 O O . LEU A 1 82 ? 2.762 -1.210 6.229 1.00 74.56 82 LEU A O 1
ATOM 645 N N . SER A 1 83 ? 4.912 -0.586 6.072 1.00 75.25 83 SER A N 1
ATOM 646 C CA . SER A 1 83 ? 5.380 -1.381 7.217 1.00 75.25 83 SER A CA 1
ATOM 647 C C . SER A 1 83 ? 4.771 -0.881 8.527 1.00 75.25 83 SER A C 1
ATOM 649 O O . SER A 1 83 ? 4.199 -1.669 9.273 1.00 75.25 83 SER A O 1
ATOM 651 N N . ALA A 1 84 ? 4.787 0.433 8.762 1.00 73.50 84 ALA A N 1
ATOM 652 C CA . ALA A 1 84 ? 4.183 1.049 9.940 1.00 73.50 84 ALA A CA 1
ATOM 653 C C . ALA A 1 84 ? 2.674 0.776 10.023 1.00 73.50 84 ALA A C 1
ATOM 655 O O . ALA A 1 84 ? 2.127 0.600 11.109 1.00 73.50 84 ALA A O 1
ATOM 656 N N . LEU A 1 85 ? 1.998 0.714 8.875 1.00 71.06 85 LEU A N 1
ATOM 657 C CA . LEU A 1 85 ? 0.566 0.441 8.799 1.00 71.06 85 LEU A CA 1
ATOM 658 C C . LEU A 1 85 ? 0.246 -1.037 9.069 1.00 71.06 85 LEU A C 1
ATOM 660 O O . LEU A 1 85 ? -0.749 -1.340 9.723 1.00 71.06 85 LEU A O 1
ATOM 664 N N . ILE A 1 86 ? 1.114 -1.950 8.622 1.00 69.75 86 ILE A N 1
ATOM 665 C CA . ILE A 1 86 ? 1.038 -3.377 8.963 1.00 69.75 86 ILE A CA 1
ATOM 666 C C . ILE A 1 86 ? 1.342 -3.602 10.447 1.00 69.75 86 ILE A C 1
ATOM 668 O O . ILE A 1 86 ? 0.756 -4.495 11.042 1.00 69.75 86 ILE A O 1
ATOM 672 N N . GLU A 1 87 ? 2.247 -2.842 11.056 1.00 76.75 87 GLU A N 1
ATOM 673 C CA . GLU A 1 87 ? 2.704 -3.083 12.430 1.00 76.75 87 GLU A CA 1
ATOM 674 C C . GLU A 1 87 ? 1.839 -2.402 13.505 1.00 76.75 87 GLU A C 1
ATOM 676 O O . GLU A 1 87 ? 1.880 -2.823 14.659 1.00 76.75 87 GLU A O 1
ATOM 681 N N . ASP A 1 88 ? 1.029 -1.398 13.147 1.00 79.12 88 ASP A N 1
ATOM 682 C CA . ASP A 1 88 ? 0.145 -0.668 14.067 1.00 79.12 88 ASP A CA 1
ATOM 683 C C . ASP A 1 88 ? -1.178 -1.431 14.330 1.00 79.12 88 ASP A C 1
ATOM 685 O O . ASP A 1 88 ? -2.056 -1.469 13.457 1.00 79.12 88 ASP A O 1
ATOM 689 N N . PRO A 1 8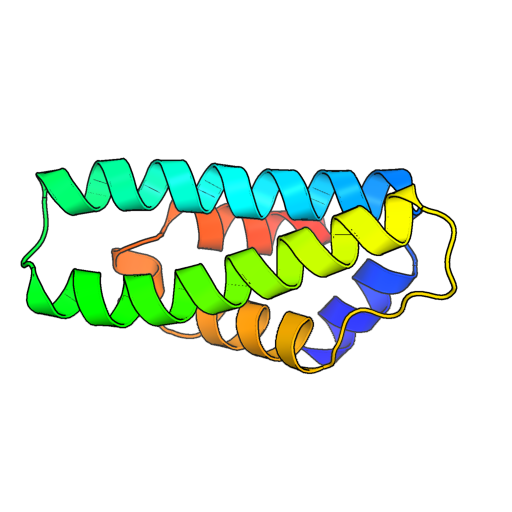9 ? -1.397 -1.986 15.542 1.00 77.38 89 PRO A N 1
ATOM 690 C CA . PRO A 1 89 ? -2.607 -2.748 15.865 1.00 77.38 89 PRO A CA 1
ATOM 691 C C . PRO A 1 89 ? -3.882 -1.901 15.828 1.00 77.38 89 PRO A C 1
ATOM 693 O O . PRO A 1 89 ? -4.956 -2.403 15.491 1.00 77.38 89 PRO A O 1
ATOM 696 N N . GLY A 1 90 ? -3.774 -0.609 16.163 1.00 75.50 90 GLY A N 1
ATOM 697 C CA . GLY A 1 90 ? -4.897 0.319 16.089 1.00 75.50 90 GLY A CA 1
ATOM 698 C C . GLY A 1 90 ? -5.344 0.470 14.645 1.00 75.50 90 GLY A C 1
ATOM 699 O O . GLY A 1 90 ? -6.526 0.334 14.344 1.00 75.50 90 GLY A O 1
ATOM 700 N N . THR A 1 91 ? -4.387 0.622 13.735 1.00 73.62 91 THR A N 1
ATOM 701 C CA . THR A 1 91 ? -4.676 0.714 12.307 1.00 73.62 91 THR A CA 1
ATOM 702 C C . THR A 1 91 ? -5.225 -0.599 11.736 1.00 73.62 91 THR A C 1
ATOM 704 O O . THR A 1 91 ? -6.220 -0.558 11.015 1.00 73.62 91 THR A O 1
ATOM 707 N N . GLN A 1 92 ? -4.689 -1.765 12.117 1.00 77.38 92 GLN A N 1
ATOM 708 C CA . GLN A 1 92 ? -5.229 -3.067 11.686 1.00 77.38 92 GLN A CA 1
ATOM 709 C C . GLN A 1 92 ? -6.710 -3.262 12.044 1.00 77.38 92 GLN A C 1
ATOM 711 O O . GLN A 1 92 ? -7.438 -3.916 11.303 1.00 77.38 92 GLN A O 1
ATOM 716 N N . SER A 1 93 ? -7.170 -2.700 13.166 1.00 78.44 93 SER A N 1
ATOM 717 C CA . SER A 1 93 ? -8.578 -2.795 13.571 1.00 78.44 93 SER A CA 1
ATOM 718 C C . SER A 1 93 ? -9.525 -1.961 12.698 1.00 78.44 93 SER A C 1
ATOM 720 O O . SER A 1 93 ? -10.707 -2.283 12.595 1.00 78.44 93 SER A O 1
ATOM 722 N N . ILE A 1 94 ? -9.013 -0.895 12.071 1.00 77.94 94 ILE A N 1
ATOM 723 C CA . ILE A 1 94 ? -9.784 0.030 11.226 1.00 77.94 94 ILE A CA 1
ATOM 724 C C . ILE A 1 94 ? -9.679 -0.363 9.752 1.00 77.94 94 ILE A C 1
ATOM 726 O O . ILE A 1 94 ? -10.674 -0.295 9.035 1.00 77.94 94 ILE A O 1
ATOM 730 N N . VAL A 1 95 ? -8.492 -0.795 9.310 1.00 82.06 95 VAL A N 1
ATOM 731 C CA . VAL A 1 95 ? -8.221 -1.218 7.927 1.00 82.06 95 VAL A CA 1
ATOM 732 C C . VAL A 1 95 ? -7.714 -2.669 7.811 1.00 82.06 95 VAL A C 1
ATOM 734 O O . VAL A 1 95 ? -6.606 -2.925 7.322 1.00 82.06 95 VAL A O 1
ATOM 737 N N . PRO A 1 96 ? -8.505 -3.655 8.280 1.00 82.25 96 PRO A N 1
ATOM 738 C CA . PRO A 1 96 ? -8.077 -5.050 8.344 1.00 82.25 96 PRO A CA 1
ATOM 739 C C . PRO A 1 96 ? -7.865 -5.693 6.969 1.00 82.25 96 PRO A C 1
ATOM 741 O O . PRO A 1 96 ? -6.956 -6.517 6.823 1.00 82.25 96 PRO A O 1
ATOM 744 N N . TYR A 1 97 ? -8.665 -5.353 5.950 1.00 84.12 97 TYR A N 1
ATOM 745 C CA . TYR A 1 97 ? -8.518 -5.954 4.621 1.00 84.12 97 TYR A CA 1
ATOM 746 C C . TYR A 1 97 ? -7.246 -5.477 3.924 1.00 84.12 97 TYR A C 1
ATOM 748 O O . TYR A 1 97 ? -6.560 -6.279 3.289 1.00 84.12 97 TYR A O 1
ATOM 756 N N . MET A 1 98 ? -6.899 -4.201 4.072 1.00 85.44 98 MET A N 1
ATOM 757 C CA . MET A 1 98 ? -5.654 -3.626 3.579 1.00 85.44 98 MET A CA 1
ATOM 758 C C . MET A 1 98 ? -4.447 -4.306 4.224 1.00 85.44 98 MET A C 1
ATOM 760 O O . MET A 1 98 ? -3.564 -4.780 3.506 1.00 85.44 98 MET A O 1
ATOM 764 N N . ALA A 1 99 ? -4.439 -4.435 5.556 1.00 81.88 99 ALA A N 1
ATOM 765 C CA . ALA A 1 99 ? -3.360 -5.111 6.273 1.00 81.88 99 ALA A CA 1
ATOM 766 C C . ALA A 1 99 ? -3.209 -6.577 5.824 1.00 81.88 99 ALA A C 1
ATOM 768 O O . ALA A 1 99 ? -2.099 -7.050 5.567 1.00 81.88 99 ALA A O 1
ATOM 769 N N . ALA A 1 100 ? -4.327 -7.292 5.655 1.00 83.62 100 ALA A N 1
ATOM 770 C CA . ALA A 1 100 ? -4.324 -8.660 5.148 1.00 83.62 100 ALA A CA 1
ATOM 771 C C . ALA A 1 100 ? -3.789 -8.753 3.710 1.00 83.62 100 ALA A C 1
ATOM 773 O O . ALA A 1 100 ? -3.029 -9.674 3.397 1.00 83.62 100 ALA A O 1
ATOM 774 N N . GLU A 1 101 ? -4.157 -7.814 2.836 1.00 84.12 101 GLU A N 1
ATOM 775 C CA . GLU A 1 101 ? -3.672 -7.790 1.456 1.00 84.12 101 GLU A CA 1
ATOM 776 C C . GLU A 1 101 ? -2.171 -7.499 1.400 1.00 84.12 101 GLU A C 1
ATOM 778 O O . GLU A 1 101 ? -1.442 -8.206 0.705 1.00 84.12 101 GLU A O 1
ATOM 783 N N . ALA A 1 102 ? -1.678 -6.559 2.208 1.00 80.12 102 ALA A N 1
ATOM 784 C CA . ALA A 1 102 ? -0.255 -6.249 2.302 1.00 80.12 102 ALA A CA 1
ATOM 785 C C . ALA A 1 102 ? 0.589 -7.463 2.736 1.00 80.12 102 ALA A C 1
ATOM 787 O O . ALA A 1 102 ? 1.660 -7.712 2.181 1.00 80.12 102 ALA A O 1
ATOM 788 N N . LEU A 1 103 ? 0.073 -8.288 3.654 1.00 78.44 103 LEU A N 1
ATOM 789 C CA . LEU A 1 103 ? 0.717 -9.537 4.079 1.00 78.44 103 LEU A CA 1
ATOM 790 C C . LEU A 1 103 ? 0.689 -10.646 3.012 1.00 7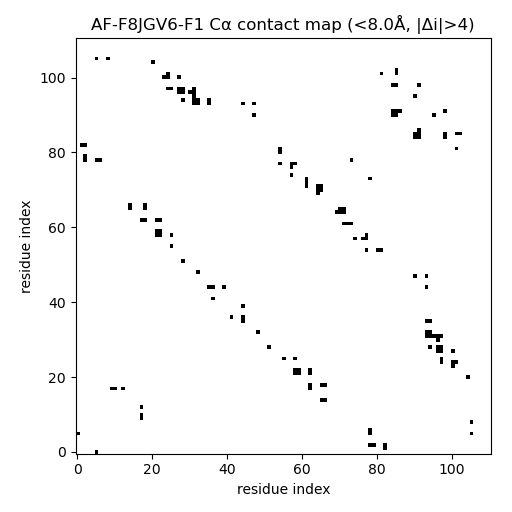8.44 103 LEU A C 1
ATOM 792 O O . LEU A 1 103 ? 1.519 -11.561 3.049 1.00 78.44 103 LEU A O 1
ATOM 796 N N . ARG A 1 104 ? -0.258 -10.601 2.066 1.00 77.88 104 ARG A N 1
ATOM 797 C CA . ARG A 1 104 ? -0.370 -11.578 0.967 1.00 77.88 104 ARG A CA 1
ATOM 798 C C . ARG A 1 104 ? 0.587 -11.302 -0.182 1.00 77.88 104 ARG A C 1
ATOM 800 O O . ARG A 1 104 ? 0.999 -12.260 -0.838 1.00 77.88 104 ARG A O 1
ATOM 807 N N . LEU A 1 105 ? 0.957 -10.040 -0.403 1.00 74.12 105 LEU A N 1
ATOM 808 C CA . LEU A 1 105 ? 1.879 -9.618 -1.461 1.00 74.12 105 LEU A CA 1
ATOM 809 C C . LEU A 1 105 ? 3.129 -10.523 -1.558 1.00 74.12 105 LEU A C 1
ATOM 811 O O . LEU A 1 105 ? 3.284 -11.176 -2.595 1.00 74.12 105 LEU A O 1
ATOM 815 N N . PRO A 1 106 ? 3.930 -10.719 -0.489 1.00 64.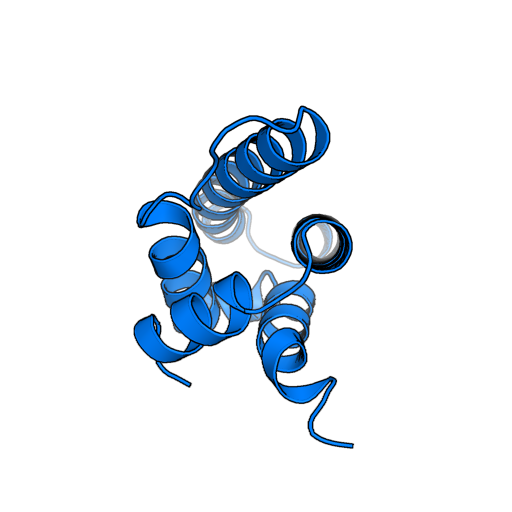44 106 PRO A N 1
ATOM 816 C CA . PRO A 1 106 ? 5.114 -11.588 -0.528 1.00 64.44 106 PRO A CA 1
ATOM 817 C C . PRO A 1 106 ? 4.818 -13.092 -0.622 1.00 64.44 106 PRO A C 1
ATOM 819 O O . PRO A 1 106 ? 5.691 -13.868 -1.002 1.00 64.44 106 PRO A O 1
ATOM 822 N N . ARG A 1 107 ? 3.607 -13.541 -0.268 1.00 61.03 107 ARG A N 1
ATOM 823 C CA . ARG A 1 107 ? 3.253 -14.973 -0.198 1.00 61.03 107 ARG A CA 1
ATOM 824 C C . ARG A 1 107 ? 2.689 -15.528 -1.506 1.00 61.03 107 ARG A C 1
ATOM 826 O O . ARG A 1 107 ? 2.658 -16.739 -1.682 1.00 61.03 107 ARG A O 1
ATOM 833 N N . SER A 1 108 ? 2.276 -14.662 -2.432 1.00 54.00 108 SER A N 1
ATOM 834 C CA . SER A 1 108 ? 1.582 -15.043 -3.672 1.00 54.00 108 SER A CA 1
ATOM 835 C C . SER A 1 108 ? 2.448 -15.720 -4.754 1.00 54.00 108 SER A C 1
ATOM 837 O O . SER A 1 108 ? 1.922 -16.055 -5.812 1.00 54.00 108 SER A O 1
ATOM 839 N N . LYS A 1 109 ? 3.751 -15.949 -4.509 1.00 46.12 109 LYS A N 1
ATOM 840 C CA . LYS A 1 109 ? 4.673 -16.638 -5.442 1.00 46.12 109 LYS A CA 1
ATOM 841 C C . LYS A 1 109 ? 5.581 -17.707 -4.811 1.00 46.12 109 LYS A C 1
ATOM 843 O O . LYS A 1 109 ? 6.550 -18.121 -5.436 1.00 46.12 109 LYS A O 1
ATOM 848 N N . LEU A 1 110 ? 5.280 -18.170 -3.594 1.00 39.72 110 LEU A N 1
ATOM 849 C CA . LEU A 1 110 ? 5.940 -19.352 -3.005 1.00 39.72 110 LEU A CA 1
ATOM 850 C C . LEU A 1 110 ? 5.199 -20.672 -3.309 1.00 39.72 110 LEU A C 1
ATOM 852 O O . LEU A 1 110 ? 5.499 -21.695 -2.698 1.00 39.72 110 LEU A O 1
ATOM 856 N N . SER A 1 111 ? 4.241 -20.649 -4.239 1.00 35.38 111 SER A N 1
ATOM 857 C CA . SER A 1 111 ? 3.486 -21.809 -4.732 1.00 35.38 111 SER A CA 1
ATOM 858 C C . SER A 1 111 ? 3.633 -21.953 -6.236 1.00 35.38 111 SER A C 1
ATOM 860 O O . SER A 1 111 ? 3.406 -20.916 -6.905 1.00 35.38 111 SER A O 1
#

Solvent-accessible surface area (backbone atoms only — not comparable to full-atom values): 6243 Å² total; per-residue (Å²): 129,57,56,66,59,49,47,54,58,52,69,74,45,55,67,69,53,45,38,52,52,44,53,49,47,50,48,29,40,58,54,19,50,63,53,34,71,75,74,57,64,68,71,66,50,52,60,46,48,54,56,48,50,53,47,45,50,50,43,51,53,46,38,51,36,54,74,69,69,53,96,69,76,79,55,70,65,50,46,51,47,52,42,54,47,62,70,32,68,73,46,35,74,50,28,44,56,22,39,54,50,62,65,40,64,83,56,76,73,81,114

Mean predicted aligned error: 6.33 Å